Protein AF-A0A396AJI9-F1 (afdb_monomer_lite)

Sequence (74 aa):
MSRIIKNCPCTLEVWSGPDEPILKEWNMYFNCKNKIKEYLNSKLQEFKGNMVECYVYQLHKGKLSEVSVCFEVK

Foldseek 3Di:
DFWAD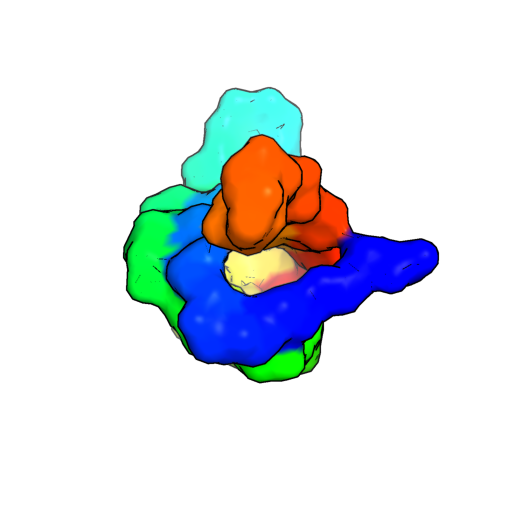APFWKWKFKDLDDDGGPDIDTRDGDPGLVVVLVVCLVVVVVQAQGKMKMWIWTQDPNDTDIDIDIDHRD

pLDDT: mean 90.43, std 6.18, range [52.5, 95.31]

Radius of gyration: 11.92 Å; chains: 1; bounding box: 28×23×31 Å

Secondary structure (DSSP, 8-state):
---PPTT--EEEEEESSSS--SEEEEEE--SSHHHHHHHHHHH-GGGTT-EEEEEEEEEETTEEEEEEEEEE--

Organism: Phocaeicola vulgatus (NCBI:txid821)

Structure (mmCIF, N/CA/C/O backbone):
data_AF-A0A396AJI9-F1
#
_entry.id   AF-A0A396AJI9-F1
#
loop_
_atom_site.group_PDB
_atom_site.id
_atom_site.type_symbol
_atom_site.label_atom_id
_atom_site.label_alt_id
_atom_site.label_comp_id
_atom_site.label_asym_id
_atom_site.label_entity_id
_atom_site.label_seq_id
_atom_site.pdbx_PDB_ins_code
_atom_site.Cartn_x
_atom_site.Cartn_y
_atom_site.Cartn_z
_atom_site.occupancy
_atom_site.B_iso_or_equiv
_atom_site.auth_seq_id
_atom_site.auth_comp_id
_atom_site.auth_asym_id
_atom_site.auth_atom_id
_atom_site.pdbx_PDB_model_num
ATOM 1 N N . MET A 1 1 ? -3.147 6.343 -16.644 1.00 52.50 1 MET A N 1
ATOM 2 C CA . MET A 1 1 ? -3.522 5.498 -15.487 1.00 52.50 1 MET A CA 1
ATOM 3 C C . MET A 1 1 ? -2.441 4.455 -15.268 1.00 52.50 1 MET A C 1
ATOM 5 O O . MET A 1 1 ? -2.351 3.516 -16.053 1.00 52.50 1 MET A O 1
ATOM 9 N N . SER A 1 2 ? -1.602 4.641 -14.251 1.00 65.38 2 SER A N 1
ATOM 10 C CA . SER A 1 2 ? -0.549 3.688 -13.891 1.00 65.38 2 SER A CA 1
ATOM 11 C C . SER A 1 2 ? -1.174 2.346 -13.493 1.00 65.38 2 SER A C 1
ATOM 13 O O . SER A 1 2 ? -2.099 2.293 -12.674 1.00 65.38 2 SER A O 1
ATOM 15 N N . ARG A 1 3 ? -0.733 1.264 -14.139 1.00 82.31 3 ARG A N 1
ATOM 16 C CA . ARG A 1 3 ? -1.208 -0.105 -13.902 1.00 82.31 3 ARG A CA 1
ATOM 17 C C . ARG A 1 3 ? -0.145 -0.866 -13.123 1.00 82.31 3 ARG A C 1
ATOM 19 O O . ARG A 1 3 ? 1.038 -0.665 -13.363 1.00 82.31 3 ARG A O 1
ATOM 26 N N . ILE A 1 4 ? -0.588 -1.767 -12.252 1.00 87.06 4 ILE A N 1
ATOM 27 C CA . ILE A 1 4 ? 0.304 -2.730 -11.606 1.00 87.06 4 ILE A CA 1
ATOM 28 C C . ILE A 1 4 ? 0.867 -3.662 -12.681 1.00 87.06 4 ILE A C 1
ATOM 30 O O . ILE A 1 4 ? 0.109 -4.255 -13.456 1.00 87.06 4 ILE A O 1
ATOM 34 N N . ILE A 1 5 ? 2.188 -3.769 -12.736 1.00 86.81 5 ILE A N 1
ATOM 35 C CA . ILE A 1 5 ? 2.908 -4.632 -13.666 1.00 86.81 5 ILE A CA 1
ATOM 36 C C . ILE A 1 5 ? 2.964 -6.032 -13.055 1.00 86.81 5 ILE A C 1
ATOM 38 O O . ILE A 1 5 ? 3.520 -6.222 -11.974 1.00 86.81 5 ILE A O 1
ATOM 42 N N . LYS A 1 6 ? 2.368 -7.013 -13.739 1.00 85.00 6 LYS A N 1
ATOM 43 C CA . LYS A 1 6 ? 2.371 -8.417 -13.302 1.00 85.00 6 LYS A CA 1
ATOM 44 C C . LYS A 1 6 ? 3.794 -8.976 -13.295 1.00 85.00 6 LYS A C 1
ATOM 46 O O . LYS A 1 6 ? 4.597 -8.599 -14.145 1.00 85.00 6 LYS A O 1
ATOM 51 N N . ASN A 1 7 ? 4.072 -9.903 -12.378 1.00 85.12 7 ASN A N 1
ATOM 52 C CA . ASN A 1 7 ? 5.379 -10.561 -12.218 1.00 85.12 7 ASN A CA 1
ATOM 53 C C . ASN A 1 7 ? 6.561 -9.590 -12.028 1.00 85.12 7 ASN A C 1
ATOM 55 O O . ASN A 1 7 ? 7.709 -9.962 -12.250 1.00 85.12 7 ASN A O 1
ATOM 59 N N . CYS A 1 8 ? 6.289 -8.350 -11.621 1.00 88.69 8 CYS A N 1
ATOM 60 C CA . CYS A 1 8 ? 7.303 -7.374 -11.263 1.00 88.69 8 CYS A CA 1
ATOM 61 C C . CYS A 1 8 ? 7.257 -7.182 -9.746 1.00 88.69 8 CYS A C 1
ATOM 63 O O . CYS A 1 8 ? 6.171 -6.874 -9.236 1.00 88.69 8 CYS A O 1
ATOM 65 N N . PRO A 1 9 ? 8.388 -7.330 -9.033 1.00 92.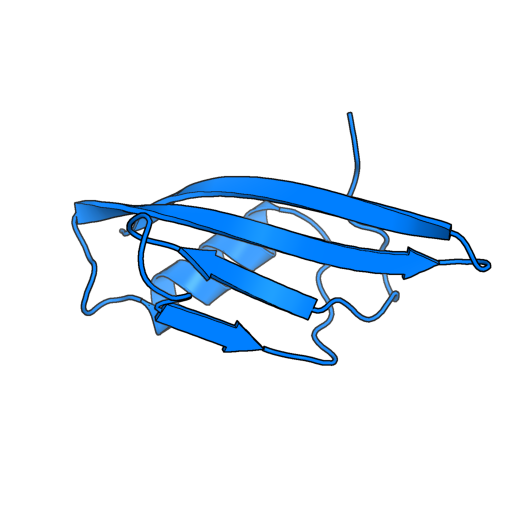44 9 PRO A N 1
ATOM 66 C CA . PRO A 1 9 ? 8.421 -7.054 -7.609 1.00 92.44 9 PRO A CA 1
ATOM 67 C C . PRO A 1 9 ? 8.005 -5.605 -7.359 1.00 92.44 9 PRO A C 1
ATOM 69 O O . PRO A 1 9 ? 8.300 -4.704 -8.155 1.00 92.44 9 PRO A O 1
ATOM 72 N N . CYS A 1 10 ? 7.294 -5.395 -6.262 1.00 92.75 10 CYS A N 1
ATOM 73 C CA . CYS A 1 10 ? 6.872 -4.087 -5.817 1.00 92.75 10 CYS A CA 1
ATOM 74 C C . CYS A 1 10 ? 7.160 -3.874 -4.335 1.00 92.75 10 CYS A C 1
ATOM 76 O O . CYS A 1 10 ? 7.133 -4.814 -3.536 1.00 92.75 10 CYS A O 1
ATOM 78 N N . THR A 1 11 ? 7.366 -2.613 -3.987 1.00 94.75 11 THR A N 1
ATOM 79 C CA . THR A 1 11 ? 7.372 -2.142 -2.605 1.00 94.75 11 THR A CA 1
ATOM 80 C C . THR A 1 11 ? 6.023 -1.505 -2.311 1.00 94.75 11 THR A C 1
ATOM 82 O O . THR A 1 11 ? 5.527 -0.727 -3.127 1.00 94.75 11 THR A O 1
ATOM 85 N N . LEU A 1 12 ? 5.427 -1.852 -1.175 1.00 94.94 12 LEU A N 1
ATOM 86 C CA . LEU A 1 12 ? 4.237 -1.204 -0.642 1.00 94.94 12 LEU A CA 1
ATOM 87 C C . LEU A 1 12 ? 4.645 -0.273 0.495 1.00 94.94 12 LEU A C 1
ATOM 89 O O . LEU A 1 12 ? 5.341 -0.703 1.411 1.00 94.94 12 LEU A O 1
ATOM 93 N N . GLU A 1 13 ? 4.155 0.957 0.471 1.00 95.31 13 GLU A N 1
ATOM 94 C CA . GLU A 1 13 ? 4.164 1.860 1.622 1.00 95.31 13 GLU A CA 1
ATOM 95 C C . GLU A 1 13 ? 2.735 2.305 1.897 1.00 95.31 13 GLU A C 1
ATOM 97 O O . GLU A 1 13 ? 2.071 2.833 1.008 1.00 95.31 13 GLU A O 1
ATOM 102 N N . VAL A 1 14 ? 2.236 2.052 3.103 1.00 94.69 14 VAL A N 1
ATOM 103 C CA . VAL A 1 14 ? 0.879 2.419 3.508 1.00 94.69 14 VAL A CA 1
ATOM 104 C C . VAL A 1 14 ? 0.933 3.524 4.539 1.00 94.69 14 VAL A C 1
ATOM 106 O O . VAL A 1 14 ? 1.696 3.438 5.493 1.00 94.69 14 VAL A O 1
ATOM 109 N N . TRP A 1 15 ? 0.074 4.517 4.367 1.00 94.88 15 TRP A N 1
ATOM 110 C CA . TRP A 1 15 ? -0.013 5.712 5.186 1.00 94.88 15 TRP A CA 1
ATOM 111 C C . TRP A 1 15 ? -1.450 5.889 5.677 1.00 94.88 15 TRP A C 1
ATOM 113 O O . TRP A 1 15 ? -2.400 5.670 4.926 1.00 94.88 15 TRP A O 1
ATOM 123 N N . SER A 1 16 ? -1.608 6.291 6.937 1.00 89.56 16 SER A N 1
ATOM 124 C CA . SER A 1 16 ? -2.897 6.696 7.529 1.00 89.56 16 SER A CA 1
ATOM 125 C C . SER A 1 16 ? -2.870 8.159 8.004 1.00 89.56 16 SER A C 1
ATOM 127 O O . SER A 1 16 ? -3.767 8.593 8.723 1.00 89.56 16 SER A O 1
ATOM 129 N N . GLY A 1 17 ? -1.830 8.910 7.628 1.00 85.94 17 GLY A N 1
ATOM 130 C CA . GLY A 1 17 ? -1.536 10.264 8.090 1.00 85.94 17 GLY A CA 1
ATOM 131 C C . GLY A 1 17 ? -0.185 10.761 7.550 1.00 85.94 17 GLY A C 1
ATOM 132 O O . GLY A 1 17 ? 0.442 10.049 6.762 1.00 85.94 17 GLY A O 1
ATOM 133 N N . PRO A 1 18 ? 0.252 11.971 7.941 1.00 79.44 18 PRO A N 1
ATOM 134 C CA . PRO A 1 18 ? 1.451 12.618 7.403 1.00 79.44 18 PRO A CA 1
ATOM 135 C C . PRO A 1 18 ? 2.771 12.200 8.073 1.00 79.44 18 PRO A C 1
ATOM 137 O O . PRO A 1 18 ? 3.825 12.561 7.559 1.00 79.44 18 PRO A O 1
ATOM 140 N N . ASP A 1 19 ? 2.730 11.496 9.207 1.00 85.81 19 ASP A N 1
ATOM 141 C CA . ASP A 1 19 ? 3.919 11.233 10.025 1.00 85.81 19 ASP A CA 1
ATOM 142 C C . ASP A 1 19 ? 4.822 10.133 9.444 1.00 85.81 19 ASP A C 1
ATOM 144 O O . ASP A 1 19 ? 5.900 10.414 8.920 1.00 85.81 19 ASP A O 1
ATOM 148 N N . GLU A 1 20 ? 4.395 8.871 9.521 1.00 88.12 20 GLU A N 1
ATOM 149 C CA . GLU A 1 20 ? 5.186 7.717 9.089 1.00 88.12 20 GLU A CA 1
ATOM 150 C C . GLU A 1 20 ? 4.313 6.630 8.440 1.00 88.12 20 GLU A C 1
ATOM 152 O O . GLU A 1 20 ? 3.109 6.541 8.723 1.00 88.12 20 GLU A O 1
ATOM 157 N N . PRO A 1 21 ? 4.884 5.793 7.550 1.00 91.12 21 PRO A N 1
ATOM 158 C CA . PRO A 1 21 ? 4.133 4.709 6.949 1.00 91.12 21 PRO A CA 1
ATOM 159 C C . PRO A 1 21 ? 3.821 3.646 8.006 1.00 91.12 21 PRO A C 1
ATOM 161 O O . PRO A 1 21 ? 4.720 3.052 8.597 1.00 91.12 21 PRO A O 1
ATOM 164 N N . ILE A 1 22 ? 2.535 3.344 8.184 1.00 92.62 22 ILE A N 1
ATOM 165 C CA . ILE A 1 22 ? 2.046 2.316 9.115 1.00 92.62 22 ILE A CA 1
ATOM 166 C C . ILE A 1 22 ? 2.453 0.898 8.694 1.00 92.62 22 ILE A C 1
ATOM 168 O O . ILE A 1 22 ? 2.454 -0.025 9.503 1.00 92.62 22 ILE A O 1
ATOM 172 N N . LEU A 1 23 ? 2.767 0.705 7.409 1.00 92.62 23 LEU A N 1
ATOM 173 C CA . LEU A 1 23 ? 3.234 -0.564 6.871 1.00 92.62 23 LEU A CA 1
ATOM 174 C C . LEU A 1 23 ? 4.172 -0.310 5.698 1.00 92.62 23 LEU A C 1
ATOM 176 O O . LEU A 1 23 ? 3.846 0.444 4.779 1.00 92.62 23 LEU A O 1
ATOM 180 N N . LYS A 1 24 ? 5.307 -1.008 5.695 1.00 94.31 24 LYS A N 1
ATOM 181 C CA . LYS A 1 24 ? 6.256 -0.992 4.589 1.00 94.31 24 LYS A CA 1
ATOM 182 C C . LYS A 1 24 ? 6.713 -2.401 4.256 1.00 94.31 24 LYS A C 1
ATOM 184 O O . LYS A 1 24 ? 7.342 -3.061 5.078 1.00 94.31 24 LYS A O 1
ATOM 189 N N . GLU A 1 25 ? 6.418 -2.849 3.042 1.00 93.94 25 GLU A N 1
ATOM 190 C CA . GLU A 1 25 ? 6.764 -4.191 2.578 1.00 93.94 25 GLU A CA 1
ATOM 191 C C . GLU A 1 25 ? 7.511 -4.164 1.257 1.00 93.94 25 GLU A C 1
ATOM 193 O O . GLU A 1 25 ? 7.220 -3.369 0.369 1.00 93.94 25 GLU A O 1
ATOM 198 N N . TRP A 1 26 ? 8.467 -5.073 1.123 1.00 93.06 26 TRP A N 1
ATOM 199 C CA . TRP A 1 26 ? 9.388 -5.141 -0.004 1.00 93.06 26 TRP A CA 1
ATOM 200 C C . TRP A 1 26 ? 9.248 -6.478 -0.723 1.00 93.06 26 TRP A C 1
ATOM 202 O O . TRP A 1 26 ? 8.836 -7.468 -0.125 1.00 93.06 26 TRP A O 1
ATOM 212 N N . ASN A 1 27 ? 9.650 -6.525 -1.996 1.00 90.94 27 ASN A N 1
ATOM 213 C CA . ASN A 1 27 ? 9.662 -7.750 -2.807 1.00 90.94 27 ASN A CA 1
ATOM 214 C C . ASN A 1 27 ? 8.299 -8.461 -2.897 1.00 90.94 27 ASN A C 1
ATOM 216 O O . ASN A 1 27 ? 8.231 -9.682 -3.038 1.00 90.94 27 ASN A O 1
ATOM 220 N N . MET A 1 28 ? 7.213 -7.690 -2.855 1.00 92.44 28 MET A N 1
ATOM 221 C CA . MET A 1 28 ? 5.861 -8.210 -3.009 1.00 92.44 28 MET A CA 1
ATOM 222 C C . MET A 1 28 ? 5.503 -8.387 -4.484 1.00 92.44 28 MET A C 1
ATOM 224 O O . MET A 1 28 ? 6.035 -7.702 -5.354 1.00 92.44 28 MET A O 1
ATOM 228 N N . TYR A 1 29 ? 4.562 -9.283 -4.778 1.00 92.19 29 TYR A N 1
ATOM 229 C CA . TYR A 1 29 ? 4.084 -9.526 -6.138 1.00 92.19 29 TYR A CA 1
ATOM 230 C C . TYR A 1 29 ? 2.567 -9.418 -6.185 1.00 92.19 29 TYR A C 1
ATOM 232 O O . TYR A 1 29 ? 1.851 -10.233 -5.606 1.00 92.19 29 TYR A O 1
ATOM 240 N N . PHE A 1 30 ? 2.068 -8.431 -6.927 1.00 90.19 30 PHE A N 1
ATOM 241 C CA . PHE A 1 30 ? 0.638 -8.252 -7.137 1.00 90.19 30 PHE A CA 1
ATOM 242 C C . PHE A 1 30 ? 0.297 -8.185 -8.616 1.00 90.19 30 PHE A C 1
ATOM 244 O O . PHE A 1 30 ? 1.030 -7.640 -9.436 1.00 90.19 30 PHE A O 1
ATOM 251 N N . ASN A 1 31 ? -0.875 -8.719 -8.950 1.00 87.56 31 ASN A N 1
ATOM 252 C CA . ASN A 1 31 ? -1.381 -8.720 -10.319 1.00 87.56 31 ASN A CA 1
ATOM 253 C C . ASN A 1 31 ? -2.308 -7.534 -10.616 1.00 87.56 31 ASN A C 1
ATOM 255 O O . ASN A 1 31 ? -2.553 -7.225 -11.783 1.00 87.56 31 ASN A O 1
ATOM 259 N N . CYS A 1 32 ? -2.867 -6.900 -9.580 1.00 89.44 32 CYS A N 1
ATOM 260 C CA . CYS A 1 32 ? -3.789 -5.774 -9.697 1.00 89.44 32 CYS A CA 1
ATOM 261 C C . CYS A 1 32 ? -3.964 -5.042 -8.356 1.00 89.44 32 CYS A C 1
ATOM 263 O O . CYS A 1 32 ? -3.646 -5.576 -7.294 1.00 89.44 32 CYS A O 1
ATOM 265 N N . LYS A 1 33 ? -4.556 -3.839 -8.410 1.00 90.38 33 LYS A N 1
ATOM 266 C CA . LYS A 1 33 ? -4.880 -3.026 -7.224 1.00 90.38 33 LYS A CA 1
ATOM 267 C C . LYS A 1 33 ? -5.815 -3.741 -6.239 1.00 90.38 33 LYS A C 1
ATOM 269 O O . LYS A 1 33 ? -5.670 -3.564 -5.038 1.00 90.38 33 LYS A O 1
ATOM 274 N N . ASN A 1 34 ? -6.751 -4.562 -6.721 1.00 90.94 34 ASN A N 1
ATOM 275 C CA . ASN A 1 34 ? -7.711 -5.249 -5.846 1.00 90.94 34 ASN A CA 1
ATOM 276 C C . ASN A 1 34 ? -7.029 -6.268 -4.929 1.00 90.94 34 ASN A C 1
ATOM 278 O O . ASN A 1 34 ? -7.356 -6.320 -3.752 1.00 90.94 34 ASN A O 1
ATOM 282 N N . LYS A 1 35 ? -6.035 -7.009 -5.436 1.00 92.12 35 LYS A N 1
ATOM 283 C CA . LYS A 1 35 ? -5.267 -7.962 -4.622 1.00 92.12 35 LYS A CA 1
ATOM 284 C C . LYS A 1 35 ? -4.457 -7.268 -3.528 1.00 92.12 35 LYS A C 1
ATOM 286 O O . LYS A 1 35 ? -4.353 -7.802 -2.432 1.00 92.12 35 LYS A O 1
ATOM 291 N N . ILE A 1 36 ? -3.949 -6.066 -3.807 1.00 92.06 36 ILE A N 1
ATOM 292 C CA . ILE A 1 36 ? -3.298 -5.220 -2.797 1.00 92.06 36 ILE A CA 1
ATOM 293 C C . ILE A 1 36 ? -4.313 -4.821 -1.723 1.00 92.06 36 ILE A C 1
ATOM 295 O O . ILE A 1 36 ? -4.042 -4.998 -0.545 1.00 92.06 36 ILE A O 1
ATOM 299 N N . LYS A 1 37 ? -5.512 -4.362 -2.111 1.00 92.94 37 LYS A N 1
ATOM 300 C CA . LYS A 1 37 ? -6.574 -4.023 -1.148 1.00 92.94 37 LYS A CA 1
ATOM 301 C C . LYS A 1 37 ? -6.981 -5.214 -0.278 1.00 92.94 37 LYS A C 1
ATOM 303 O O . LYS A 1 37 ? -7.128 -5.051 0.922 1.00 92.94 37 LYS A O 1
ATOM 308 N N . GLU A 1 38 ? -7.163 -6.401 -0.857 1.00 94.06 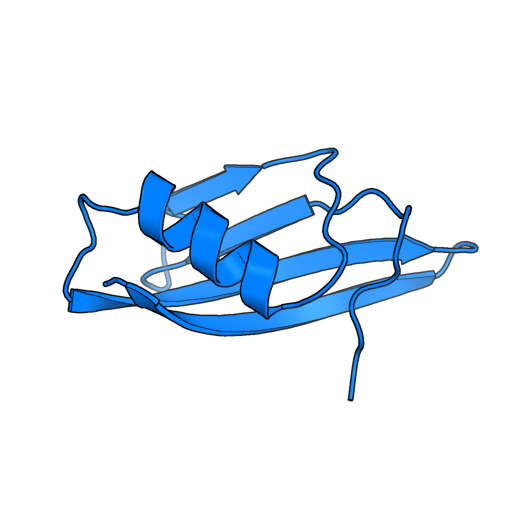38 GLU A N 1
ATOM 309 C CA . GLU A 1 38 ? -7.480 -7.621 -0.094 1.00 94.06 38 GLU A CA 1
ATOM 310 C C . GLU A 1 38 ? -6.373 -7.957 0.914 1.00 94.06 38 GLU A C 1
ATOM 312 O O . GLU A 1 38 ? -6.659 -8.215 2.081 1.00 94.06 38 GLU A O 1
ATOM 317 N N . TYR A 1 39 ? -5.114 -7.900 0.473 1.00 94.19 39 TYR A N 1
ATOM 318 C CA . TYR A 1 39 ? -3.956 -8.143 1.328 1.00 94.19 39 TYR A CA 1
ATOM 319 C C . TYR A 1 39 ? -3.876 -7.144 2.487 1.00 94.19 39 TYR A C 1
ATOM 321 O O . TYR A 1 39 ? -3.767 -7.534 3.649 1.00 94.19 39 TYR A O 1
ATOM 329 N N . LEU A 1 40 ? -3.989 -5.854 2.173 1.00 93.69 40 LEU A N 1
ATOM 330 C CA . LEU A 1 40 ? -3.916 -4.789 3.161 1.00 93.69 40 LEU A CA 1
ATOM 331 C C . LEU A 1 40 ? -5.117 -4.790 4.106 1.00 93.69 40 LEU A C 1
ATOM 333 O O . LEU A 1 40 ? -4.920 -4.557 5.289 1.00 93.69 40 LEU A O 1
ATOM 337 N N . ASN A 1 41 ? -6.325 -5.128 3.643 1.00 93.62 41 ASN A N 1
ATOM 338 C CA . ASN A 1 41 ? -7.464 -5.333 4.541 1.00 93.62 41 ASN A CA 1
ATOM 339 C C . ASN A 1 41 ? -7.143 -6.407 5.582 1.00 93.62 41 ASN A C 1
ATOM 341 O O . ASN A 1 41 ? -7.344 -6.179 6.767 1.00 93.62 41 ASN A O 1
ATOM 345 N N . SER A 1 42 ? -6.572 -7.545 5.178 1.00 93.38 42 SER A N 1
ATOM 346 C CA . SER A 1 42 ? -6.204 -8.596 6.134 1.00 93.38 42 SER A CA 1
ATOM 347 C C . SER A 1 42 ? -5.104 -8.171 7.112 1.00 93.38 42 SER A C 1
ATOM 349 O O . SER A 1 42 ? -5.065 -8.693 8.223 1.00 93.38 42 SER A O 1
ATOM 351 N N . LYS A 1 43 ? -4.193 -7.280 6.704 1.00 93.62 43 LYS A N 1
ATOM 352 C CA . LYS A 1 43 ? -3.052 -6.839 7.521 1.00 93.62 43 LYS A CA 1
ATOM 353 C C . LYS A 1 43 ? -3.370 -5.659 8.434 1.00 93.62 43 LYS A C 1
ATOM 355 O O . LYS A 1 43 ? -2.814 -5.582 9.518 1.00 93.62 43 LYS A O 1
ATOM 360 N N . LEU A 1 44 ? -4.249 -4.759 8.007 1.00 93.25 44 LEU A N 1
ATOM 361 C CA . LEU A 1 44 ? -4.527 -3.486 8.671 1.00 93.25 44 LEU A CA 1
ATOM 362 C C . LEU A 1 44 ? -5.821 -3.524 9.491 1.00 93.25 44 LEU A C 1
ATOM 364 O O . LEU A 1 44 ? -6.428 -2.483 9.695 1.00 93.25 44 LEU A O 1
ATOM 368 N N . GLN A 1 45 ? -6.260 -4.693 9.971 1.00 91.94 45 GLN A N 1
ATOM 369 C CA . GLN A 1 45 ? -7.506 -4.818 10.747 1.00 91.94 45 GLN A CA 1
ATOM 370 C C . GLN A 1 45 ? -7.550 -3.901 11.982 1.00 91.94 45 GLN A C 1
ATOM 372 O O . GLN A 1 45 ? -8.627 -3.458 12.369 1.00 91.94 45 GLN A O 1
ATOM 377 N N . GLU A 1 46 ? -6.398 -3.559 12.561 1.00 91.00 46 GLU A N 1
ATOM 378 C CA . GLU A 1 46 ? -6.292 -2.581 13.656 1.00 91.00 46 GLU A CA 1
ATOM 379 C C . GLU A 1 46 ? -6.702 -1.155 13.237 1.00 91.00 46 GLU A C 1
ATOM 381 O O . GLU A 1 46 ? -7.140 -0.367 14.068 1.00 91.00 46 GLU A O 1
ATOM 386 N N . PHE A 1 47 ? -6.634 -0.841 11.940 1.00 89.19 47 PHE A N 1
ATOM 387 C CA . PHE A 1 47 ? -7.032 0.432 11.328 1.00 89.19 47 PHE A CA 1
ATOM 388 C C . PHE A 1 47 ? -8.411 0.357 10.653 1.00 89.19 47 PHE A C 1
ATOM 390 O O . PHE A 1 47 ? -8.722 1.167 9.779 1.00 89.19 47 PHE A O 1
ATOM 397 N N . LYS A 1 48 ? -9.243 -0.630 11.002 1.00 92.75 48 LYS A N 1
ATOM 398 C CA . LYS A 1 48 ? -10.581 -0.794 10.421 1.00 92.75 48 LYS A CA 1
ATOM 399 C C . LYS A 1 48 ? -11.421 0.480 10.570 1.00 92.75 48 LYS A C 1
ATOM 401 O O . LYS A 1 48 ? -11.538 1.031 11.659 1.00 92.75 48 LYS A O 1
ATOM 406 N N . GLY A 1 49 ? -12.030 0.917 9.468 1.00 92.19 49 GLY A N 1
ATOM 407 C CA . GLY A 1 49 ? -12.783 2.171 9.389 1.00 92.19 49 GLY A CA 1
ATOM 408 C C . GLY A 1 49 ? -11.929 3.413 9.109 1.00 92.19 49 GLY A C 1
ATOM 409 O O . GLY A 1 49 ? -12.490 4.465 8.816 1.00 92.19 49 GLY A O 1
ATOM 410 N N . ASN A 1 50 ? -10.596 3.308 9.129 1.00 91.94 50 ASN A N 1
ATOM 411 C CA . ASN A 1 50 ? -9.722 4.407 8.726 1.00 91.94 50 ASN A CA 1
ATOM 412 C C . ASN A 1 50 ? -9.491 4.394 7.213 1.00 91.94 50 ASN A C 1
ATOM 414 O O . ASN A 1 50 ? -9.438 3.345 6.559 1.00 91.94 50 ASN A O 1
ATOM 418 N N . MET A 1 51 ? -9.308 5.591 6.659 1.00 93.69 51 MET A N 1
ATOM 419 C CA . MET A 1 51 ? -8.866 5.767 5.284 1.00 93.69 51 MET A CA 1
ATOM 420 C C . MET A 1 51 ? -7.346 5.635 5.226 1.00 93.69 51 MET A C 1
ATOM 422 O O . MET A 1 51 ? -6.632 6.368 5.905 1.00 93.69 51 MET A O 1
ATOM 426 N N . VAL A 1 52 ? -6.862 4.715 4.394 1.00 93.25 52 VAL A N 1
ATOM 427 C CA . VAL A 1 52 ? -5.430 4.502 4.182 1.00 93.25 52 VAL A CA 1
ATOM 428 C C . VAL A 1 52 ? -5.061 4.729 2.725 1.00 93.25 52 VAL A C 1
ATOM 430 O O . VAL A 1 52 ? -5.831 4.437 1.800 1.00 93.25 52 VAL A O 1
ATOM 433 N N . GLU A 1 53 ? -3.854 5.234 2.516 1.00 94.75 53 GLU A N 1
ATOM 434 C CA . GLU A 1 53 ? -3.258 5.432 1.206 1.00 94.75 53 GLU A CA 1
ATOM 435 C C . GLU A 1 53 ? -2.045 4.520 1.050 1.00 94.75 53 GLU A C 1
ATOM 437 O O . GLU A 1 53 ? -1.089 4.593 1.815 1.00 94.75 53 GLU A O 1
ATOM 442 N N . CYS A 1 54 ? -2.089 3.629 0.061 1.00 94.69 54 CYS A N 1
ATOM 443 C CA . CYS A 1 54 ? -0.973 2.755 -0.267 1.00 94.69 54 CYS A CA 1
ATOM 444 C C . CYS A 1 54 ? -0.290 3.206 -1.556 1.00 94.69 54 CYS A C 1
ATOM 446 O O . CYS A 1 54 ? -0.922 3.258 -2.613 1.00 94.69 54 CYS A O 1
ATOM 448 N N . TYR A 1 55 ? 1.011 3.456 -1.477 1.00 94.31 55 TYR A N 1
ATOM 449 C CA . TYR A 1 55 ? 1.889 3.687 -2.611 1.00 94.31 55 TYR A CA 1
ATOM 450 C C . TYR A 1 55 ? 2.578 2.386 -2.998 1.00 94.31 55 TYR A C 1
ATOM 452 O O . TYR A 1 55 ? 3.171 1.692 -2.170 1.00 94.31 55 TYR A O 1
ATOM 460 N N . VAL A 1 56 ? 2.477 2.044 -4.277 1.00 94.25 56 VAL A N 1
ATOM 461 C CA . VAL A 1 56 ? 3.096 0.856 -4.854 1.00 94.25 56 VAL A CA 1
ATOM 462 C C . VAL A 1 56 ? 4.198 1.296 -5.798 1.00 94.25 56 VAL A C 1
ATOM 464 O O . VAL A 1 56 ? 3.924 1.900 -6.837 1.00 94.25 56 VAL A O 1
ATOM 467 N N . TYR A 1 57 ? 5.430 0.941 -5.464 1.00 93.50 57 TYR A N 1
ATOM 468 C CA . TYR A 1 57 ? 6.613 1.256 -6.252 1.00 93.50 57 TYR A CA 1
ATOM 469 C C . TYR A 1 57 ? 7.068 0.026 -7.025 1.00 93.50 57 TYR A C 1
ATOM 471 O O . TYR A 1 57 ? 7.312 -1.026 -6.437 1.00 93.50 57 TYR A O 1
ATOM 479 N N . GLN A 1 58 ? 7.195 0.144 -8.345 1.00 92.12 58 GLN A N 1
ATOM 480 C CA . GLN A 1 58 ? 7.673 -0.927 -9.222 1.00 92.12 58 GLN A CA 1
ATOM 481 C C . GLN A 1 58 ? 8.805 -0.424 -10.109 1.00 92.12 58 GLN A C 1
ATOM 483 O O . GLN A 1 58 ? 8.621 0.521 -10.873 1.00 92.12 58 GLN A O 1
ATOM 488 N N . LEU A 1 59 ? 9.962 -1.083 -10.058 1.00 91.31 59 LEU A N 1
ATOM 489 C CA . LEU A 1 59 ? 11.055 -0.831 -10.991 1.00 91.31 59 LEU A CA 1
ATOM 490 C C . LEU A 1 59 ? 10.966 -1.829 -12.146 1.00 91.31 59 LEU A C 1
ATOM 492 O O . LEU A 1 59 ? 11.302 -3.000 -11.996 1.00 91.31 59 LEU A O 1
ATOM 496 N N . HIS A 1 60 ? 10.534 -1.367 -13.316 1.00 87.12 60 HIS A N 1
ATOM 497 C CA . HIS A 1 60 ? 10.387 -2.218 -14.492 1.00 87.12 60 HIS A CA 1
ATOM 498 C C . HIS A 1 60 ? 11.141 -1.631 -15.684 1.00 87.12 60 HIS A C 1
ATOM 500 O O . HIS A 1 60 ? 10.903 -0.491 -16.085 1.00 87.12 60 HIS A O 1
ATOM 506 N N . LYS A 1 61 ? 12.058 -2.418 -16.267 1.00 88.44 61 LYS A N 1
ATOM 507 C CA . LYS A 1 61 ? 12.922 -2.003 -17.393 1.00 88.44 61 LYS A CA 1
ATOM 508 C C . LYS A 1 61 ? 13.658 -0.675 -17.132 1.00 88.44 61 LYS A C 1
ATOM 510 O O . LYS A 1 61 ? 13.725 0.183 -18.007 1.00 88.44 61 LYS A O 1
ATOM 515 N N . GLY A 1 62 ? 14.153 -0.487 -15.905 1.00 88.38 62 GLY A N 1
ATOM 516 C CA . GLY A 1 62 ? 14.860 0.730 -15.490 1.00 88.38 62 GLY A CA 1
ATOM 517 C C . GLY A 1 62 ? 13.970 1.959 -15.270 1.00 88.38 62 GLY A C 1
ATOM 518 O O . GLY A 1 62 ? 14.492 3.039 -15.023 1.00 88.38 62 GLY A O 1
ATOM 519 N N . LYS A 1 63 ? 12.639 1.821 -15.341 1.00 89.06 63 LYS A N 1
ATOM 520 C CA . LYS A 1 63 ? 11.689 2.900 -15.043 1.00 89.06 63 LYS A CA 1
ATOM 521 C C . LYS A 1 63 ? 10.972 2.627 -13.729 1.00 89.06 63 LYS A C 1
ATOM 523 O O . LYS A 1 63 ? 10.349 1.574 -13.576 1.00 89.06 63 LYS A O 1
ATOM 528 N N . LEU A 1 64 ? 11.044 3.586 -12.809 1.00 89.69 64 LEU A N 1
ATOM 529 C CA . LEU A 1 64 ? 10.255 3.566 -11.584 1.00 89.69 64 LEU A CA 1
ATOM 530 C C . LEU A 1 64 ? 8.816 3.968 -11.917 1.00 89.69 64 LEU A C 1
ATOM 532 O O . LEU A 1 64 ? 8.572 5.011 -12.520 1.00 89.69 64 LEU A O 1
ATOM 536 N N . SER A 1 65 ? 7.874 3.109 -11.556 1.00 89.75 65 SER A N 1
ATOM 537 C CA . SER A 1 65 ? 6.441 3.359 -11.644 1.00 89.75 65 SER A CA 1
ATOM 538 C C . SER A 1 65 ? 5.875 3.439 -10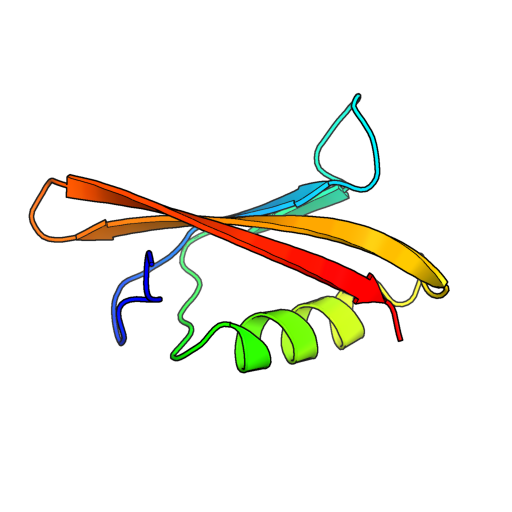.240 1.00 89.75 65 SER A C 1
ATOM 540 O O . SER A 1 65 ? 6.096 2.535 -9.437 1.00 89.75 65 SER A O 1
ATOM 542 N N . GLU A 1 66 ? 5.122 4.497 -9.975 1.00 92.44 66 GLU A N 1
ATOM 543 C CA . GLU A 1 66 ? 4.363 4.667 -8.743 1.00 92.44 66 GLU A CA 1
ATOM 544 C C . GLU A 1 66 ? 2.871 4.509 -9.041 1.00 92.44 66 GLU A C 1
ATOM 546 O O . GLU A 1 66 ? 2.342 5.002 -10.050 1.00 92.44 66 GLU A O 1
ATOM 551 N N . VAL A 1 67 ? 2.187 3.771 -8.173 1.00 91.81 67 VAL A N 1
ATOM 552 C CA . VAL A 1 67 ? 0.749 3.556 -8.246 1.00 91.81 67 VAL A CA 1
ATOM 553 C C . VAL A 1 67 ? 0.153 3.758 -6.862 1.00 91.81 67 VAL A C 1
ATOM 555 O O . VAL A 1 67 ? 0.401 2.952 -5.974 1.00 91.81 67 VAL A O 1
ATOM 558 N N . SER A 1 68 ? -0.698 4.768 -6.696 1.00 92.19 68 SER A N 1
ATOM 559 C CA . SER A 1 68 ? -1.455 4.948 -5.457 1.00 92.19 68 SER A CA 1
ATOM 560 C C . SER A 1 68 ? -2.748 4.120 -5.442 1.00 92.19 68 SER A C 1
ATOM 562 O O . SER A 1 68 ? -3.403 3.865 -6.475 1.00 92.19 68 SER A O 1
ATOM 564 N N . VAL A 1 69 ? -3.101 3.655 -4.246 1.00 91.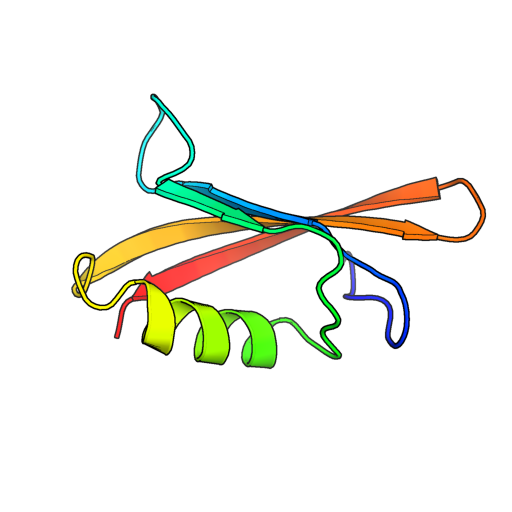94 69 VAL A N 1
ATOM 565 C CA . VAL A 1 69 ? -4.302 2.891 -3.920 1.00 91.94 69 VAL A CA 1
ATOM 566 C C . VAL A 1 69 ? -4.850 3.398 -2.588 1.00 91.94 69 VAL A C 1
ATOM 568 O O . VAL A 1 69 ? -4.413 2.967 -1.527 1.00 91.94 69 VAL A O 1
ATOM 571 N N . CYS A 1 70 ? -5.851 4.272 -2.647 1.00 92.31 70 CYS A N 1
ATOM 572 C CA . CYS A 1 70 ? -6.568 4.745 -1.464 1.00 92.31 70 CYS A CA 1
ATOM 573 C C . CYS A 1 70 ? -7.828 3.893 -1.251 1.00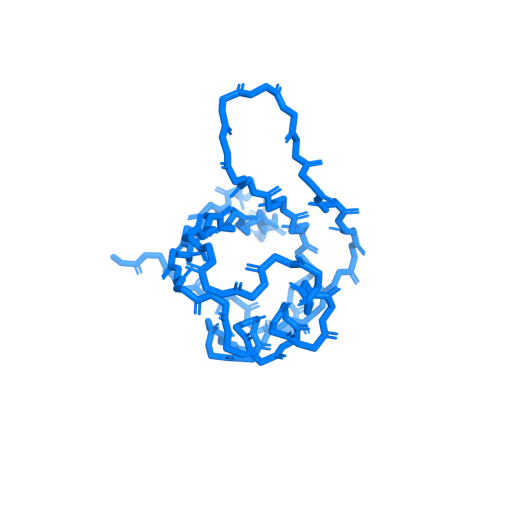 92.31 70 CYS A C 1
ATOM 575 O O . CYS A 1 70 ? -8.536 3.553 -2.216 1.00 92.31 70 CYS A O 1
ATOM 577 N N . PHE A 1 71 ? -8.099 3.503 -0.009 1.00 93.12 71 PHE A N 1
ATOM 578 C CA . PHE A 1 71 ? -9.318 2.789 0.372 1.00 93.12 71 PHE A CA 1
ATOM 579 C C . PHE A 1 71 ? -9.564 2.887 1.881 1.00 93.12 71 PHE A C 1
ATOM 581 O O . PHE A 1 71 ? -8.647 3.135 2.656 1.00 93.12 71 PHE A O 1
ATOM 588 N N . GLU A 1 72 ? -10.815 2.687 2.283 1.00 94.88 72 GLU A N 1
ATOM 589 C CA . GLU A 1 72 ? -11.180 2.467 3.683 1.00 94.88 72 GLU A CA 1
ATOM 590 C C . GLU A 1 72 ? -10.946 0.998 4.042 1.00 94.88 72 GLU A C 1
ATOM 592 O O . GLU A 1 72 ? -11.353 0.102 3.287 1.00 94.88 72 GLU A O 1
ATOM 597 N N . VAL A 1 73 ? -10.285 0.757 5.173 1.00 92.69 73 VAL A N 1
ATOM 598 C CA . VAL A 1 73 ? -10.010 -0.599 5.653 1.00 92.69 73 VAL A CA 1
ATOM 599 C C . VAL A 1 73 ? -11.293 -1.249 6.172 1.00 92.69 73 VAL A C 1
ATOM 601 O O . VAL A 1 73 ? -11.988 -0.679 7.014 1.00 92.69 73 VAL A O 1
ATOM 604 N N . LYS A 1 74 ? -11.592 -2.453 5.674 1.00 91.00 74 LYS A N 1
ATOM 605 C CA . LYS A 1 74 ? -12.819 -3.210 5.974 1.00 91.00 74 LYS A CA 1
ATOM 606 C C . LYS A 1 74 ? -12.635 -4.290 7.026 1.00 91.00 74 LYS A C 1
ATOM 608 O O . LYS A 1 74 ? -11.574 -4.941 7.019 1.00 91.00 74 LYS A O 1
#